Protein AF-A0A658NRG2-F1 (afdb_monomer_lite)

Sequence (62 aa):
MGAVPTFALPSTFLGLGSERAGATITVAGIPFDLGTTNRPGARFGPEAIRSASRMLVDGDHP

Secondary structure (DSSP, 8-state):
-PPPPGGGS-SSGGG--S--TT-S---------TT-SS---GGGHHHHHHHHHGGGSSS---

Structure (mmCIF, N/CA/C/O backbone):
data_AF-A0A658NRG2-F1
#
_entry.id   AF-A0A658NRG2-F1
#
loop_
_atom_site.group_PDB
_atom_site.id
_atom_site.type_symbol
_atom_site.label_atom_id
_atom_site.label_alt_id
_atom_site.label_comp_id
_atom_site.label_asym_id
_atom_site.label_entity_id
_atom_site.label_seq_id
_atom_site.pdbx_PDB_ins_code
_atom_site.Cartn_x
_atom_site.Cartn_y
_atom_site.Cartn_z
_atom_site.occupancy
_atom_site.B_iso_or_equiv
_atom_site.auth_seq_id
_atom_site.auth_comp_id
_atom_site.auth_asym_id
_atom_site.auth_atom_id
_atom_site.pdbx_PDB_model_num
ATOM 1 N N . MET A 1 1 ? -17.905 -22.215 11.644 1.00 39.97 1 MET A N 1
ATOM 2 C CA . MET A 1 1 ? -18.381 -21.003 10.942 1.00 39.97 1 MET A CA 1
ATOM 3 C C . MET A 1 1 ? -17.298 -20.626 9.954 1.00 39.97 1 MET A C 1
ATOM 5 O O . MET A 1 1 ? -16.226 -20.242 10.395 1.00 39.97 1 MET A O 1
ATOM 9 N N . GLY A 1 2 ? -17.501 -20.873 8.659 1.00 50.84 2 GLY A N 1
ATOM 10 C CA . GLY A 1 2 ? -16.479 -20.567 7.656 1.00 50.84 2 GLY A CA 1
ATOM 11 C C . GLY A 1 2 ? -16.358 -19.057 7.503 1.00 50.84 2 GLY A C 1
ATOM 12 O O . GLY A 1 2 ? -17.339 -18.413 7.138 1.00 50.84 2 GLY A O 1
ATOM 13 N N . ALA A 1 3 ? -15.201 -18.494 7.841 1.00 75.56 3 ALA A N 1
ATOM 14 C CA . ALA A 1 3 ? -14.908 -17.097 7.550 1.00 75.56 3 ALA A CA 1
ATOM 15 C C . ALA A 1 3 ? -15.002 -16.857 6.031 1.00 75.56 3 ALA A C 1
ATOM 17 O O . ALA A 1 3 ? -14.733 -17.764 5.239 1.00 75.56 3 ALA A O 1
ATOM 18 N N . VAL A 1 4 ? -15.408 -15.648 5.624 1.00 82.00 4 VAL A N 1
ATOM 19 C CA . VAL A 1 4 ? -15.376 -15.236 4.211 1.00 82.00 4 VAL A CA 1
ATOM 20 C C . VAL A 1 4 ? -13.957 -15.472 3.685 1.00 82.00 4 VAL A C 1
ATOM 22 O O . VAL A 1 4 ? -13.009 -15.014 4.327 1.00 82.00 4 VAL A O 1
ATOM 25 N N . PRO A 1 5 ? -13.775 -16.186 2.562 1.00 86.56 5 PRO A N 1
ATOM 26 C CA . PRO A 1 5 ? -12.439 -16.485 2.080 1.00 86.56 5 PRO A CA 1
ATOM 27 C C . PRO A 1 5 ? -11.718 -15.199 1.673 1.00 86.56 5 PRO A C 1
ATOM 29 O O . PRO A 1 5 ? -12.314 -14.287 1.100 1.00 86.56 5 PRO A O 1
ATOM 32 N N . THR A 1 6 ? -10.412 -15.148 1.916 1.00 85.12 6 THR A N 1
ATOM 33 C CA . THR A 1 6 ? -9.581 -13.949 1.748 1.00 85.12 6 THR A CA 1
ATOM 34 C C . THR A 1 6 ? -9.620 -13.353 0.338 1.00 85.12 6 THR A C 1
ATOM 36 O O . THR A 1 6 ? -9.550 -12.136 0.171 1.00 85.12 6 THR A O 1
ATOM 39 N N . PHE A 1 7 ? -9.785 -14.189 -0.692 1.00 87.25 7 PHE A N 1
ATOM 40 C CA . PHE A 1 7 ? -9.920 -13.732 -2.080 1.00 87.25 7 PHE A CA 1
ATOM 41 C C . PHE A 1 7 ? -11.243 -12.998 -2.360 1.00 87.25 7 PHE A C 1
ATOM 43 O O . PHE A 1 7 ? -11.343 -12.307 -3.369 1.00 87.25 7 PHE A O 1
ATOM 50 N N . ALA A 1 8 ? -12.251 -13.158 -1.499 1.00 89.56 8 ALA A N 1
ATOM 51 C CA . ALA A 1 8 ? -13.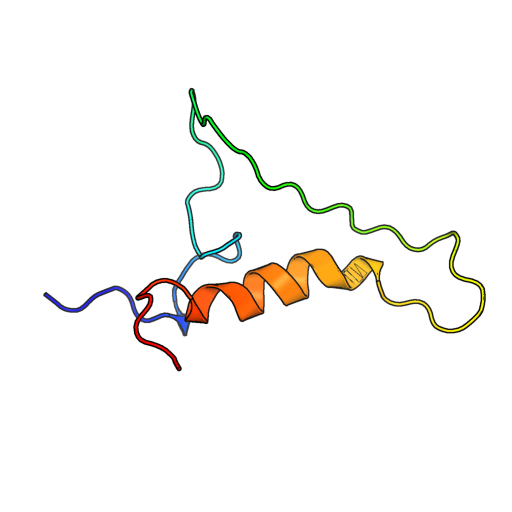571 -12.547 -1.630 1.00 89.56 8 ALA A CA 1
ATOM 52 C C . ALA A 1 8 ? -13.753 -11.304 -0.742 1.00 89.56 8 ALA A C 1
ATOM 54 O O . ALA A 1 8 ? -14.830 -10.706 -0.745 1.00 89.56 8 ALA A O 1
ATOM 55 N N . LEU A 1 9 ? -12.734 -10.906 0.030 1.00 88.69 9 LEU A N 1
ATOM 56 C CA . LEU A 1 9 ? -12.815 -9.699 0.851 1.00 88.69 9 LEU A CA 1
ATOM 57 C C . LEU A 1 9 ? -12.762 -8.425 -0.018 1.00 88.69 9 LEU A C 1
ATOM 59 O O . LEU A 1 9 ? -12.128 -8.428 -1.078 1.00 88.69 9 LEU A O 1
ATOM 63 N N . PRO A 1 10 ? -13.372 -7.315 0.443 1.00 89.75 10 PRO A N 1
ATOM 64 C CA . PRO A 1 10 ? -13.330 -6.029 -0.251 1.00 89.75 10 PRO A CA 1
ATOM 65 C C . PRO A 1 10 ? -11.907 -5.561 -0.595 1.00 89.75 10 PRO A C 1
ATOM 67 O O . PRO A 1 10 ? -10.938 -5.871 0.099 1.00 89.75 10 PRO A O 1
ATOM 70 N N . SER A 1 11 ? -11.773 -4.742 -1.643 1.00 89.31 11 SER A N 1
ATOM 71 C CA . SER A 1 11 ? -10.497 -4.151 -2.086 1.00 89.31 11 SER A CA 1
ATOM 72 C C . SER A 1 11 ? -10.031 -2.970 -1.221 1.00 89.31 11 SER A C 1
ATOM 74 O O . SER A 1 11 ? -9.393 -2.038 -1.696 1.00 89.31 11 SER A O 1
ATOM 76 N N . THR A 1 12 ? -10.362 -2.983 0.062 1.00 92.50 12 THR A N 1
ATOM 77 C CA . THR A 1 12 ? -9.956 -1.990 1.059 1.00 92.50 12 THR A CA 1
ATOM 78 C C . THR A 1 12 ? -8.764 -2.501 1.865 1.00 92.50 12 THR A C 1
ATOM 80 O O . THR A 1 12 ? -8.368 -3.664 1.770 1.00 92.50 12 THR A O 1
ATOM 83 N N . PHE A 1 13 ? -8.160 -1.627 2.674 1.00 92.25 13 PHE A N 1
ATOM 84 C CA . PHE A 1 13 ? -7.077 -2.040 3.564 1.00 92.25 13 PHE A CA 1
ATOM 85 C C . PHE A 1 13 ? -7.595 -3.072 4.577 1.00 92.25 13 PHE A C 1
ATOM 87 O O . PHE A 1 13 ? -8.617 -2.837 5.226 1.00 92.25 13 PHE A O 1
ATOM 94 N N . LEU A 1 14 ? -6.913 -4.218 4.668 1.00 91.25 14 LEU A N 1
ATOM 95 C CA . LEU A 1 14 ? -7.292 -5.387 5.475 1.00 91.25 14 LEU A CA 1
ATOM 96 C C . LEU A 1 14 ? -8.711 -5.923 5.179 1.00 91.25 14 LEU A C 1
ATOM 98 O O . LEU A 1 14 ? -9.310 -6.585 6.020 1.00 91.25 14 LEU A O 1
ATOM 102 N N . GLY A 1 15 ? -9.293 -5.614 4.014 1.00 90.00 15 GLY A N 1
ATOM 103 C CA . GLY A 1 15 ? -10.671 -6.004 3.688 1.00 90.00 15 GLY A CA 1
ATOM 104 C C . GLY A 1 15 ? -11.749 -5.362 4.578 1.00 90.00 15 GLY A C 1
ATOM 105 O O . GLY A 1 15 ? -12.867 -5.870 4.646 1.00 90.00 15 GLY A O 1
ATOM 106 N N . LEU A 1 16 ? -11.436 -4.265 5.282 1.00 86.69 16 LEU A N 1
ATOM 107 C CA . LEU A 1 16 ? -12.360 -3.573 6.192 1.00 86.69 16 LEU A CA 1
ATOM 108 C C . LEU A 1 16 ? -13.397 -2.713 5.444 1.00 86.69 16 LEU A C 1
ATOM 110 O O . LEU A 1 16 ? -13.175 -2.278 4.321 1.00 86.69 16 LEU A O 1
ATOM 114 N N . GLY A 1 17 ? -14.528 -2.385 6.073 1.00 83.56 17 GLY A N 1
ATOM 115 C CA . GLY A 1 17 ? -15.462 -1.391 5.517 1.00 83.56 17 GLY A CA 1
ATOM 116 C C . GLY A 1 17 ? -14.811 -0.006 5.338 1.00 83.56 17 GLY A C 1
ATOM 117 O O . GLY A 1 17 ? -13.955 0.376 6.136 1.00 83.56 17 GLY A O 1
ATOM 118 N N . SER A 1 18 ? -15.212 0.738 4.300 1.00 73.00 18 SER A N 1
ATOM 119 C CA . SER A 1 18 ? -14.594 2.013 3.889 1.00 73.00 18 SER A CA 1
ATOM 120 C C . SER A 1 18 ? -14.922 3.212 4.780 1.00 73.00 18 SER A C 1
ATOM 122 O O . SER A 1 18 ? -14.159 4.172 4.792 1.00 73.00 18 SER A O 1
ATOM 124 N N . GLU A 1 19 ? -16.022 3.168 5.534 1.00 70.75 19 GLU A N 1
ATOM 125 C CA . GLU A 1 19 ? -16.403 4.234 6.459 1.00 70.75 19 GLU A CA 1
ATOM 126 C C . GLU A 1 19 ? -16.712 3.686 7.849 1.00 70.75 19 GLU A C 1
ATOM 128 O O . GLU A 1 19 ? -17.496 2.750 8.015 1.00 70.75 19 GLU A O 1
ATOM 133 N N . ARG A 1 20 ? -16.104 4.309 8.861 1.00 72.50 20 ARG A N 1
ATOM 134 C CA . ARG A 1 20 ? -16.405 4.083 10.275 1.00 72.50 20 ARG A CA 1
ATOM 135 C C . ARG A 1 20 ? -16.422 5.425 10.989 1.00 72.50 20 ARG A C 1
ATOM 137 O O . ARG A 1 20 ? -15.375 5.983 11.312 1.00 72.50 20 ARG A O 1
ATOM 144 N N . ALA A 1 21 ? -17.626 5.941 11.224 1.00 82.75 21 ALA A N 1
ATOM 145 C CA . ALA A 1 21 ? -17.818 7.075 12.115 1.00 82.75 21 ALA A CA 1
ATOM 146 C C . ALA A 1 21 ? -17.183 6.754 13.481 1.00 82.75 21 ALA A C 1
ATOM 148 O O . ALA A 1 21 ? -17.423 5.685 14.040 1.00 82.75 21 ALA A O 1
ATOM 149 N N . GLY A 1 22 ? -16.340 7.657 13.987 1.00 85.12 22 GLY A N 1
ATOM 150 C CA . GLY A 1 22 ? -15.633 7.462 15.257 1.00 85.12 22 GLY A CA 1
ATOM 151 C C . GLY A 1 22 ? -14.386 6.571 15.189 1.00 85.12 22 GLY A C 1
ATOM 152 O O . GLY A 1 22 ? -13.902 6.146 16.235 1.00 85.12 22 GLY A O 1
ATOM 153 N N . ALA A 1 23 ? -13.848 6.277 13.999 1.00 87.94 23 ALA A N 1
ATOM 154 C CA . ALA A 1 23 ? -12.572 5.574 13.886 1.00 87.94 23 ALA A CA 1
ATOM 155 C C . ALA A 1 23 ? -11.441 6.352 14.587 1.00 87.94 23 ALA A C 1
ATOM 157 O O . ALA A 1 23 ? -11.193 7.516 14.284 1.00 87.94 23 ALA A O 1
ATOM 158 N N . THR A 1 24 ? -10.724 5.692 15.502 1.00 92.88 24 THR A N 1
ATOM 159 C CA . THR A 1 24 ? -9.529 6.256 16.156 1.00 92.88 24 THR A CA 1
ATOM 160 C C . THR A 1 24 ? -8.354 6.379 15.185 1.00 92.88 24 THR A C 1
ATOM 162 O O . THR A 1 24 ? -7.504 7.250 15.345 1.00 92.88 24 THR A O 1
ATOM 165 N N . ILE A 1 25 ? -8.299 5.495 14.184 1.00 89.69 25 ILE A N 1
ATOM 166 C CA . ILE A 1 25 ? -7.238 5.432 13.180 1.00 89.69 25 ILE A CA 1
ATOM 167 C C . ILE A 1 25 ? -7.874 5.241 11.807 1.00 89.69 25 ILE A C 1
ATOM 169 O O . ILE A 1 25 ? -8.732 4.376 11.626 1.00 89.69 25 ILE A O 1
ATOM 173 N N . THR A 1 26 ? -7.383 6.009 10.838 1.00 91.12 26 THR A N 1
ATOM 174 C CA . THR A 1 26 ? -7.774 5.910 9.431 1.00 91.12 26 THR A CA 1
ATOM 175 C C . THR A 1 26 ? -6.533 5.734 8.571 1.00 91.12 26 THR A C 1
ATOM 177 O O . THR A 1 26 ? -5.532 6.423 8.761 1.00 91.12 26 THR A O 1
ATOM 180 N N . VAL A 1 27 ? -6.610 4.826 7.598 1.00 91.38 27 VAL A N 1
ATOM 181 C CA . VAL A 1 27 ? -5.550 4.603 6.611 1.00 91.38 27 VAL A CA 1
ATOM 182 C C . VAL A 1 27 ? -5.983 5.205 5.280 1.00 91.38 27 VAL A C 1
ATOM 184 O O . VAL A 1 27 ? -7.000 4.808 4.713 1.00 91.38 27 VAL A O 1
ATOM 187 N N . ALA A 1 28 ? -5.193 6.147 4.767 1.00 93.19 28 ALA A N 1
ATOM 188 C CA . ALA A 1 28 ? -5.406 6.775 3.468 1.00 93.19 28 ALA A CA 1
ATOM 189 C C . ALA A 1 28 ? -4.252 6.437 2.517 1.00 93.19 28 ALA A C 1
ATOM 191 O O . ALA A 1 28 ? -3.085 6.455 2.900 1.00 93.19 28 ALA A O 1
ATOM 192 N N . GLY A 1 29 ? -4.588 6.134 1.264 1.00 94.62 29 GLY A N 1
ATOM 193 C CA . GLY A 1 29 ? -3.610 5.921 0.201 1.00 94.62 29 GLY A CA 1
ATOM 194 C C . GLY A 1 29 ? -3.485 7.162 -0.673 1.00 94.62 29 GLY A C 1
ATOM 195 O O . GLY A 1 29 ? -4.504 7.670 -1.134 1.00 94.62 29 GLY A O 1
ATOM 196 N N . ILE A 1 30 ? -2.258 7.618 -0.934 1.00 97.44 30 ILE A N 1
ATOM 197 C CA . ILE A 1 30 ? -1.977 8.749 -1.830 1.00 97.44 30 ILE A CA 1
ATOM 198 C C . ILE A 1 30 ? -1.313 8.215 -3.111 1.00 97.44 30 ILE A C 1
ATOM 200 O O . ILE A 1 30 ? -0.113 7.938 -3.102 1.00 97.44 30 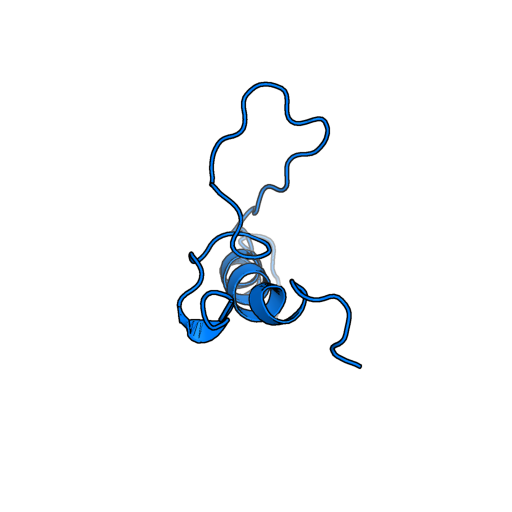ILE A O 1
ATOM 204 N N . PRO A 1 31 ? -2.064 8.015 -4.211 1.00 97.75 31 PRO A N 1
ATOM 205 C CA . PRO A 1 31 ? -1.532 7.459 -5.454 1.00 97.75 31 PRO A CA 1
ATOM 206 C C . PRO A 1 31 ? -0.800 8.538 -6.264 1.00 97.75 31 PRO A C 1
ATOM 208 O O . PRO A 1 31 ? -1.312 9.054 -7.256 1.00 97.75 31 PRO A O 1
ATOM 211 N N . PHE A 1 32 ? 0.405 8.900 -5.829 1.00 98.38 32 PHE A N 1
ATOM 212 C CA . PHE A 1 32 ? 1.185 9.984 -6.421 1.00 98.38 32 PHE A CA 1
ATOM 213 C C . PHE A 1 32 ? 2.640 9.583 -6.652 1.00 98.38 32 PHE A C 1
ATOM 215 O O . PHE A 1 32 ? 3.275 9.000 -5.778 1.00 98.38 32 PHE A O 1
ATOM 222 N N . ASP A 1 33 ? 3.184 9.934 -7.817 1.00 98.38 33 ASP A N 1
ATOM 223 C CA . ASP A 1 33 ? 4.603 9.731 -8.139 1.00 98.38 33 ASP A CA 1
ATOM 224 C C . ASP A 1 33 ? 5.152 10.743 -9.172 1.00 98.38 33 ASP A C 1
ATOM 226 O O . ASP A 1 33 ? 6.163 10.485 -9.820 1.00 98.38 33 ASP A O 1
ATOM 230 N N . LEU A 1 34 ? 4.527 11.923 -9.334 1.00 98.12 34 LEU A N 1
ATOM 231 C CA . LEU A 1 34 ? 4.993 12.922 -10.318 1.00 98.12 34 LEU A CA 1
ATOM 232 C C . LEU A 1 34 ? 6.403 13.464 -10.024 1.00 98.12 34 LEU A C 1
ATOM 234 O O . LEU A 1 34 ? 7.050 13.989 -10.922 1.00 98.12 34 LEU A O 1
ATOM 238 N N . GLY A 1 35 ? 6.887 13.329 -8.787 1.00 97.56 35 GLY A N 1
ATOM 239 C CA . GLY A 1 35 ? 8.249 13.710 -8.400 1.00 97.56 35 GLY A CA 1
ATOM 240 C C . GLY A 1 35 ? 9.314 12.634 -8.648 1.00 97.56 35 GLY A C 1
ATOM 241 O O . GLY A 1 35 ? 10.468 12.831 -8.276 1.00 97.56 35 GLY A O 1
ATOM 242 N N . THR A 1 36 ? 8.963 11.475 -9.209 1.00 98.12 36 THR A N 1
ATOM 243 C CA . THR A 1 36 ? 9.917 10.377 -9.404 1.00 98.12 36 THR A CA 1
ATOM 244 C C . THR A 1 36 ? 10.859 10.639 -10.584 1.00 98.12 36 THR A C 1
ATOM 246 O O . THR A 1 36 ? 10.413 10.905 -11.693 1.00 98.12 36 THR A O 1
ATOM 249 N N . THR A 1 37 ? 12.173 10.502 -10.365 1.00 98.38 37 THR A N 1
ATOM 250 C CA . THR A 1 37 ? 13.222 10.857 -11.348 1.00 98.38 37 THR A CA 1
ATOM 251 C C . THR A 1 37 ? 13.827 9.679 -12.121 1.00 98.38 37 THR A C 1
ATOM 253 O O . THR A 1 37 ? 14.630 9.897 -13.022 1.00 98.38 37 THR A O 1
ATOM 256 N N . ASN A 1 38 ? 13.482 8.433 -11.779 1.00 98.12 38 ASN A N 1
ATOM 257 C CA . ASN A 1 38 ? 14.050 7.232 -12.408 1.00 98.12 38 ASN A CA 1
ATOM 258 C C . ASN A 1 38 ? 12.959 6.235 -12.826 1.00 98.12 38 ASN A C 1
ATOM 260 O O . ASN A 1 38 ? 12.625 6.134 -14.002 1.00 98.12 38 ASN A O 1
ATOM 264 N N . ARG A 1 39 ? 12.375 5.509 -11.863 1.00 98.06 39 ARG A N 1
ATOM 265 C CA . ARG A 1 39 ? 11.384 4.457 -12.137 1.00 98.06 39 ARG A CA 1
ATOM 266 C C . ARG A 1 39 ? 10.023 4.814 -11.531 1.00 98.06 39 ARG A C 1
ATOM 268 O O . ARG A 1 39 ? 9.8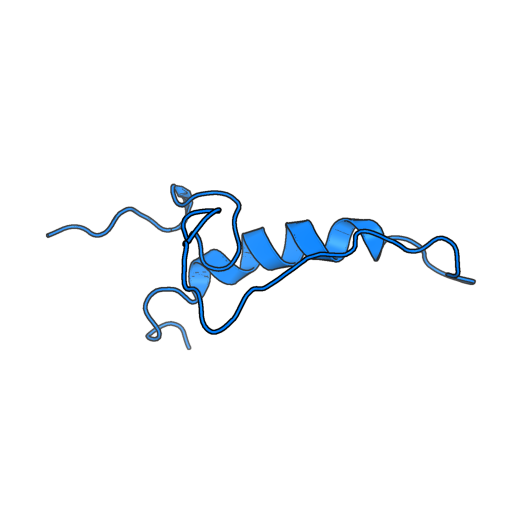68 4.630 -10.324 1.00 98.06 39 ARG A O 1
ATOM 275 N N . PRO A 1 40 ? 9.063 5.334 -12.323 1.00 98.19 40 PRO A N 1
ATOM 276 C CA . PRO A 1 40 ? 7.714 5.628 -11.841 1.00 98.19 40 PRO A CA 1
ATOM 277 C C . PRO A 1 40 ? 6.938 4.340 -11.537 1.00 98.19 40 PRO A C 1
ATOM 279 O O . PRO A 1 40 ? 7.332 3.250 -11.954 1.00 98.19 40 PRO A O 1
ATOM 282 N N . GLY A 1 41 ? 5.818 4.469 -10.823 1.00 98.06 41 GLY A N 1
ATOM 283 C CA . GLY A 1 41 ? 4.947 3.345 -10.475 1.00 98.06 41 GLY A CA 1
ATOM 284 C C . GLY A 1 41 ? 4.439 3.366 -9.034 1.00 98.06 41 GLY A C 1
ATOM 285 O O . GLY A 1 41 ? 3.489 2.650 -8.722 1.00 98.06 41 GLY A O 1
ATOM 286 N N . ALA A 1 42 ? 4.996 4.210 -8.157 1.00 98.38 42 ALA A N 1
ATOM 287 C CA . ALA A 1 42 ? 4.551 4.298 -6.764 1.00 98.38 42 ALA A CA 1
ATOM 288 C C . ALA A 1 42 ? 3.071 4.709 -6.640 1.00 98.38 42 ALA A C 1
ATOM 290 O O . ALA A 1 42 ? 2.415 4.331 -5.670 1.00 98.38 42 ALA A O 1
ATOM 291 N N . ARG A 1 43 ? 2.495 5.367 -7.661 1.00 98.56 43 ARG A N 1
ATOM 292 C CA . ARG A 1 43 ? 1.051 5.6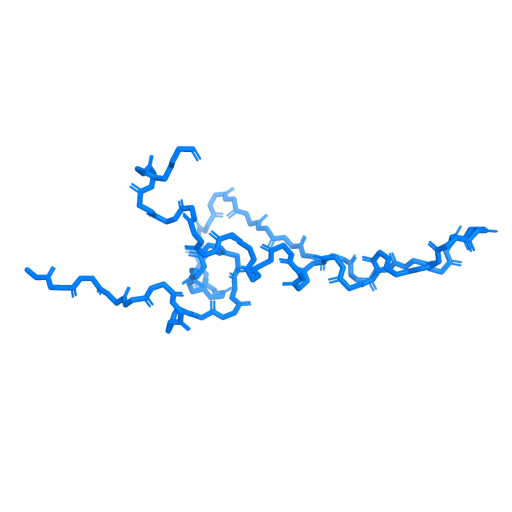55 -7.723 1.00 98.56 43 ARG A CA 1
ATOM 293 C C . ARG A 1 43 ? 0.162 4.403 -7.668 1.00 98.56 43 ARG A C 1
ATOM 295 O O . ARG A 1 43 ? -0.978 4.498 -7.229 1.00 98.56 43 ARG A O 1
ATOM 302 N N . PHE A 1 44 ? 0.672 3.237 -8.074 1.00 98.38 44 PHE A N 1
ATOM 303 C CA . PHE A 1 44 ? -0.036 1.951 -7.992 1.00 98.38 44 PHE A CA 1
ATOM 304 C C . PHE A 1 44 ? 0.121 1.268 -6.621 1.00 98.38 44 PHE A C 1
ATOM 306 O O . PHE A 1 44 ? -0.592 0.313 -6.316 1.00 98.38 44 PHE A O 1
ATOM 313 N N . GLY A 1 45 ? 1.027 1.773 -5.777 1.00 98.19 45 GLY A N 1
ATOM 314 C CA . GLY A 1 45 ? 1.340 1.233 -4.455 1.00 98.19 45 GLY A CA 1
ATOM 315 C C . GLY A 1 45 ? 0.132 1.107 -3.523 1.00 98.19 45 GLY A C 1
ATOM 316 O O . GLY A 1 45 ? -0.065 0.022 -2.980 1.00 98.19 45 GLY A O 1
ATOM 317 N N . PRO A 1 46 ? -0.718 2.141 -3.353 1.00 97.56 46 PRO A N 1
ATOM 318 C CA . PRO A 1 46 ? -1.880 2.046 -2.471 1.00 97.56 46 PRO A CA 1
ATOM 319 C C . PRO A 1 46 ? -2.804 0.864 -2.777 1.00 97.56 46 PRO A C 1
ATOM 321 O O . PRO A 1 46 ? -3.245 0.180 -1.856 1.00 97.56 46 PRO A O 1
ATOM 324 N N . GLU A 1 47 ? -3.069 0.590 -4.056 1.00 96.44 47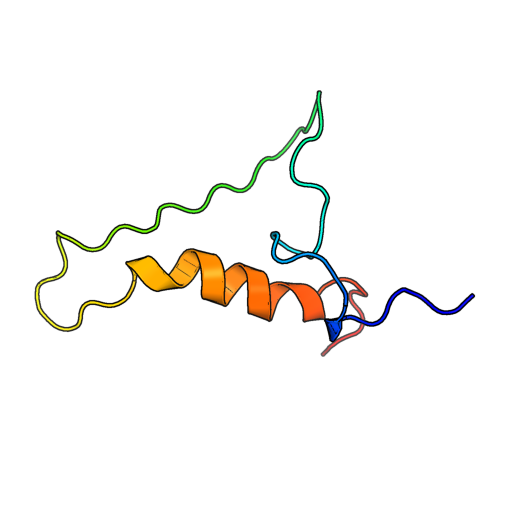 GLU A N 1
ATOM 325 C CA . GLU A 1 47 ? -3.927 -0.530 -4.453 1.00 96.44 47 GLU A CA 1
ATOM 326 C C . GLU A 1 47 ? -3.220 -1.879 -4.273 1.00 96.44 47 GLU A C 1
ATOM 328 O O . GLU A 1 47 ? -3.807 -2.824 -3.743 1.00 96.44 47 GLU A O 1
ATOM 333 N N . ALA A 1 48 ? -1.930 -1.955 -4.618 1.00 96.81 48 ALA A N 1
ATOM 334 C CA . ALA A 1 48 ? -1.122 -3.150 -4.383 1.00 96.81 48 ALA A CA 1
ATOM 335 C C . ALA A 1 48 ? -1.073 -3.527 -2.889 1.00 96.81 48 ALA A C 1
ATOM 337 O O . ALA A 1 48 ? -1.250 -4.694 -2.539 1.00 96.81 48 ALA A O 1
ATOM 338 N N . ILE A 1 49 ? -0.915 -2.536 -2.002 1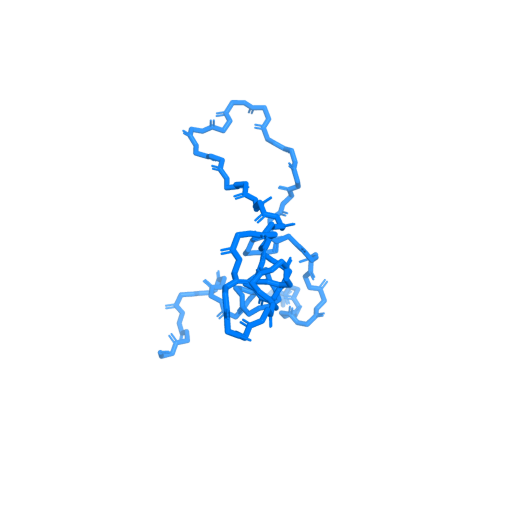.00 96.12 49 ILE A N 1
ATOM 339 C CA . ILE A 1 49 ? -0.925 -2.728 -0.545 1.00 96.12 49 ILE A CA 1
ATOM 340 C C . ILE A 1 49 ? -2.283 -3.250 -0.073 1.00 96.12 49 ILE A C 1
ATOM 342 O O . ILE A 1 49 ? -2.324 -4.213 0.689 1.00 96.12 49 ILE A O 1
ATOM 346 N N . ARG A 1 50 ? -3.402 -2.671 -0.529 1.00 94.50 50 ARG A N 1
ATOM 347 C CA . ARG A 1 50 ? -4.744 -3.164 -0.166 1.00 94.50 50 ARG A CA 1
ATOM 348 C C . ARG A 1 50 ? -4.924 -4.620 -0.579 1.00 94.50 50 ARG A C 1
ATOM 350 O O . ARG A 1 50 ? -5.347 -5.433 0.241 1.00 94.50 50 ARG A O 1
ATOM 357 N N . SER A 1 51 ? -4.521 -4.964 -1.802 1.00 92.50 51 SER A N 1
ATOM 358 C CA . SER A 1 51 ? -4.605 -6.334 -2.306 1.00 92.50 51 SER A CA 1
ATOM 359 C C . SER A 1 51 ? -3.798 -7.326 -1.464 1.00 92.50 51 SER A C 1
ATOM 361 O O . SER A 1 51 ? -4.328 -8.372 -1.089 1.00 92.50 51 SER A O 1
ATOM 363 N N . ALA A 1 52 ? -2.552 -6.985 -1.127 1.00 91.50 52 ALA A N 1
ATOM 364 C CA . ALA A 1 52 ? -1.684 -7.828 -0.305 1.00 91.50 52 ALA A CA 1
ATOM 365 C C . ALA A 1 52 ? -2.175 -7.938 1.151 1.00 91.50 52 ALA A C 1
ATOM 367 O O . ALA A 1 52 ? -2.123 -9.010 1.748 1.00 91.50 52 ALA A O 1
ATOM 368 N N . SER A 1 53 ? -2.715 -6.850 1.711 1.00 92.12 53 SER A N 1
ATOM 369 C CA . SER A 1 53 ? -3.127 -6.779 3.119 1.00 92.12 53 SER A CA 1
ATOM 370 C C . SER A 1 53 ? -4.255 -7.743 3.493 1.00 92.12 53 SER A C 1
ATOM 372 O O . SER A 1 53 ? -4.397 -8.082 4.662 1.00 92.12 53 SER A O 1
ATOM 374 N N . ARG A 1 54 ? -5.042 -8.234 2.524 1.00 87.75 54 ARG A N 1
ATOM 375 C CA . ARG A 1 54 ? -6.120 -9.193 2.804 1.00 87.75 54 ARG A CA 1
ATOM 376 C C . ARG A 1 54 ? -5.603 -10.473 3.460 1.00 87.75 54 ARG A C 1
ATOM 378 O O . ARG A 1 54 ? -6.333 -11.072 4.230 1.00 87.75 54 ARG A O 1
ATOM 385 N N . MET A 1 55 ? -4.354 -10.865 3.216 1.00 84.50 55 MET A N 1
ATOM 386 C CA . MET A 1 55 ? -3.755 -12.058 3.828 1.00 84.50 55 MET A CA 1
ATOM 387 C C . MET A 1 55 ? -3.370 -11.877 5.305 1.00 84.50 55 MET A C 1
ATOM 389 O O . MET A 1 55 ? -2.954 -12.840 5.927 1.00 84.50 55 MET A O 1
ATOM 393 N N . LEU A 1 56 ? -3.512 -10.673 5.871 1.00 84.88 56 LEU A N 1
ATOM 394 C CA . LEU A 1 56 ? -3.123 -10.350 7.252 1.00 84.88 56 LEU A CA 1
ATOM 395 C C . LEU A 1 56 ? -4.315 -10.315 8.229 1.00 84.88 56 LEU A C 1
ATOM 397 O O . LEU A 1 56 ? -4.188 -9.810 9.341 1.00 84.88 56 LEU A O 1
ATOM 401 N N . VAL A 1 57 ? -5.496 -10.767 7.804 1.00 70.94 57 VAL A N 1
ATOM 402 C CA . VAL A 1 57 ? -6.755 -10.602 8.558 1.00 70.94 57 VAL A CA 1
ATOM 403 C C . VAL A 1 57 ? -6.953 -11.604 9.694 1.00 70.94 57 VAL A C 1
ATOM 405 O O . VAL A 1 57 ? -7.732 -11.328 10.602 1.00 70.94 57 VAL A O 1
ATOM 408 N N . ASP A 1 58 ? -6.280 -12.750 9.649 1.00 69.25 58 ASP A N 1
ATOM 409 C CA . ASP A 1 58 ? -6.370 -13.823 10.645 1.00 69.25 58 ASP A CA 1
ATOM 410 C C . ASP A 1 58 ? -5.211 -13.812 11.653 1.00 69.25 58 ASP A C 1
ATOM 412 O O . ASP A 1 58 ? -5.321 -14.443 12.698 1.00 69.25 58 ASP A O 1
ATOM 416 N N . GLY A 1 59 ? -4.129 -13.073 11.380 1.00 60.31 59 GLY A N 1
ATOM 417 C CA . GLY A 1 59 ? -2.960 -12.963 12.263 1.00 60.31 59 GLY A CA 1
ATOM 418 C C . GLY A 1 59 ? -2.126 -14.245 12.396 1.00 60.31 59 GLY A C 1
ATOM 419 O O . GLY A 1 59 ? -1.093 -14.211 13.056 1.00 60.31 59 GLY A O 1
ATOM 420 N N . ASP A 1 60 ? -2.557 -15.333 11.752 1.00 59.16 60 ASP A N 1
ATOM 421 C CA . ASP A 1 60 ? -1.969 -16.679 11.814 1.00 59.16 60 ASP A CA 1
ATOM 422 C C . ASP A 1 60 ? -1.190 -17.048 10.536 1.00 59.16 60 ASP A C 1
ATOM 424 O O . ASP A 1 60 ? -0.682 -18.165 10.398 1.00 59.16 60 ASP A O 1
ATOM 428 N N . HIS A 1 61 ? -1.067 -16.119 9.584 1.00 46.69 61 HIS A N 1
ATOM 429 C CA . HIS A 1 61 ? -0.122 -16.273 8.482 1.00 46.69 61 HIS A CA 1
ATOM 430 C C . HIS A 1 61 ? 1.315 -16.010 8.988 1.00 46.69 61 HIS A C 1
ATOM 432 O O . HIS A 1 61 ? 1.494 -15.038 9.725 1.00 46.69 61 HIS A O 1
ATOM 438 N N . PRO A 1 62 ? 2.323 -16.851 8.659 1.00 55.16 62 PRO A N 1
ATOM 439 C CA . PRO A 1 62 ? 3.706 -16.631 9.094 1.00 55.16 62 PRO A CA 1
ATOM 440 C C . PRO A 1 62 ? 4.293 -15.308 8.587 1.00 55.16 62 PRO A C 1
ATOM 442 O O . PRO A 1 62 ? 3.876 -14.838 7.502 1.00 55.16 62 PRO A O 1
#

Foldseek 3Di:
DDDDDLVPADLAQLSDDPDDDPDPDDDDDDLDDPVPDDDDDCSCVRSVNSSVRSVPNVVPDD

Radius of gyration: 14.52 Å; chains: 1; bounding box: 32×35×29 Å

pLDDT: mean 86.65, std 13.83, range [39.97, 98.56]